Protein AF-G6C181-F1 (afdb_monomer_lite)

Foldseek 3Di:
DPVVVVCVVCVVVVVVLVVVVVVPDDDDQPCVPVLVSVVVVCVVVVWDWDADDVRSDIDTDDDDPPVPPPD

Sequence (71 aa):
MNILEETKKIEKEIIQWRRDLHRIPELNLNLPKTVEYVKEKLEEMNIEYKTLMNGNAIVGLIKNMVVHSLL

Secondary structure (DSSP, 8-state):
--HHHHHHHTHHHHHHHHHHHHTS---TT--HHHHHHHHHHHHHTT-EEEEEGGGTEEEEE----------

pLDDT: mean 90.46, std 14.51, range [42.06, 98.44]

Radius of gyration: 15.61 Å; chains: 1; bounding box: 51×20×35 Å

Structure (mmCIF, N/CA/C/O backbone):
data_AF-G6C181-F1
#
_entry.id   AF-G6C181-F1
#
loop_
_atom_site.group_PDB
_atom_site.id
_atom_site.type_symbol
_atom_site.label_atom_id
_atom_site.label_alt_id
_atom_site.label_comp_id
_atom_site.label_asym_id
_atom_site.label_entity_id
_atom_site.label_seq_id
_atom_site.pdbx_PDB_ins_code
_atom_site.Cartn_x
_atom_site.Cartn_y
_atom_site.Cartn_z
_atom_site.occupancy
_atom_site.B_iso_or_equiv
_atom_site.auth_seq_id
_atom_site.auth_comp_id
_atom_site.auth_asym_id
_atom_site.auth_atom_id
_atom_site.pdbx_PDB_model_num
ATOM 1 N N . MET A 1 1 ? -13.998 12.841 13.997 1.00 76.44 1 MET A N 1
ATOM 2 C CA . MET A 1 1 ? -12.880 11.883 13.872 1.00 76.44 1 MET A CA 1
ATOM 3 C C . MET A 1 1 ? -11.593 12.609 14.220 1.00 76.44 1 MET A C 1
ATOM 5 O O . MET A 1 1 ? -11.332 13.644 13.619 1.00 76.44 1 MET A O 1
ATOM 9 N N . ASN A 1 2 ? -10.836 12.128 15.209 1.00 95.06 2 ASN A N 1
ATOM 10 C CA . ASN A 1 2 ? -9.520 12.681 15.529 1.00 95.06 2 ASN A CA 1
ATOM 11 C C . ASN A 1 2 ? -8.467 11.947 14.689 1.00 95.06 2 ASN A C 1
ATOM 13 O O . ASN A 1 2 ? -8.147 10.795 14.962 1.00 95.06 2 ASN A O 1
ATOM 17 N N . ILE A 1 3 ? -7.935 12.611 13.663 1.00 93.94 3 ILE A N 1
ATOM 18 C CA . ILE A 1 3 ? -6.981 12.000 12.726 1.00 93.94 3 ILE A CA 1
ATOM 19 C C . ILE A 1 3 ? -5.723 11.501 13.440 1.00 93.94 3 ILE A C 1
ATOM 21 O O . ILE A 1 3 ? -5.196 10.455 13.0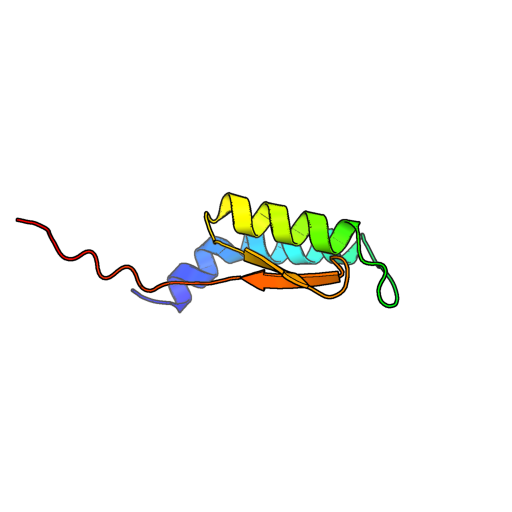84 1.00 93.94 3 ILE A O 1
ATOM 25 N N . LEU A 1 4 ? -5.253 12.205 14.474 1.00 95.69 4 LEU A N 1
ATOM 26 C CA . LEU A 1 4 ? -4.045 11.804 15.191 1.00 95.69 4 LEU A CA 1
ATOM 27 C C . LEU A 1 4 ? -4.239 10.479 15.940 1.00 95.69 4 LEU A C 1
ATOM 29 O O . LEU A 1 4 ? -3.323 9.661 15.990 1.00 95.69 4 LEU A O 1
ATOM 33 N N . GLU A 1 5 ? -5.422 10.264 16.513 1.00 96.38 5 GLU A N 1
ATOM 34 C CA . GLU A 1 5 ? -5.760 9.006 17.182 1.00 96.38 5 GLU A CA 1
ATOM 35 C C . GLU A 1 5 ? -5.908 7.863 16.177 1.00 96.38 5 GLU A C 1
ATOM 37 O O . GLU A 1 5 ? -5.350 6.793 16.408 1.00 96.38 5 GLU A O 1
ATOM 42 N N . GLU A 1 6 ? -6.580 8.088 15.045 1.00 94.44 6 GLU A N 1
ATOM 43 C CA . GLU A 1 6 ? -6.716 7.066 13.998 1.00 94.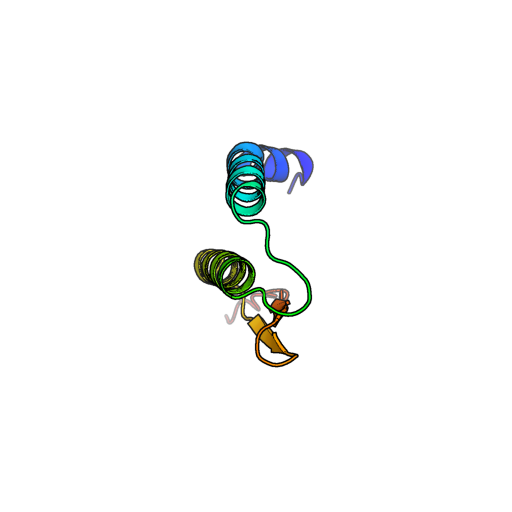44 6 GLU A CA 1
ATOM 44 C C . GLU A 1 6 ? -5.359 6.673 13.394 1.00 94.44 6 GLU A C 1
ATOM 46 O O . GLU A 1 6 ? -5.067 5.487 13.257 1.00 94.44 6 GLU A O 1
ATOM 51 N N . THR A 1 7 ? -4.472 7.639 13.131 1.00 94.19 7 THR A N 1
ATOM 52 C CA . THR A 1 7 ? -3.115 7.358 12.632 1.00 94.19 7 THR A CA 1
ATOM 53 C C . THR A 1 7 ? -2.306 6.511 13.616 1.00 94.19 7 THR A C 1
ATOM 55 O O . THR A 1 7 ? -1.581 5.607 13.202 1.00 94.19 7 THR A O 1
ATOM 58 N N . LYS A 1 8 ? -2.440 6.751 14.928 1.00 96.62 8 LYS A N 1
ATOM 59 C CA . LYS A 1 8 ? -1.751 5.942 15.948 1.00 96.62 8 LYS A CA 1
ATOM 60 C C . LYS A 1 8 ? -2.226 4.489 15.969 1.00 96.62 8 LYS A C 1
ATOM 62 O O . LYS A 1 8 ? -1.428 3.605 16.268 1.00 96.62 8 LYS A O 1
ATOM 67 N N . LYS A 1 9 ? -3.492 4.216 15.634 1.00 97.12 9 LYS A N 1
ATOM 68 C CA . LYS A 1 9 ? -4.014 2.839 15.596 1.00 97.12 9 LYS A CA 1
ATOM 69 C C . LYS A 1 9 ? -3.314 1.987 14.535 1.00 97.12 9 LYS A C 1
ATOM 71 O O . LYS A 1 9 ? -3.063 0.815 14.792 1.00 97.12 9 LYS A O 1
ATOM 76 N N . ILE A 1 10 ? -2.936 2.588 13.405 1.00 95.88 10 ILE A N 1
ATOM 77 C CA . ILE A 1 10 ? -2.268 1.898 12.288 1.00 95.88 10 ILE A CA 1
ATOM 78 C C . ILE A 1 10 ? -0.733 2.002 12.322 1.00 95.88 10 ILE A C 1
ATOM 80 O O . ILE A 1 10 ? -0.056 1.522 11.416 1.00 95.88 10 ILE A O 1
ATOM 84 N N . GLU A 1 11 ? -0.143 2.604 13.362 1.00 97.88 11 GLU A N 1
ATOM 85 C CA . GLU A 1 11 ? 1.307 2.848 13.446 1.00 97.88 11 GLU A CA 1
ATOM 86 C C . GLU A 1 11 ? 2.131 1.564 13.262 1.00 97.88 11 GLU A C 1
ATOM 88 O O . GLU A 1 11 ? 3.111 1.541 12.512 1.00 97.88 11 GLU A O 1
ATOM 93 N N . LYS A 1 12 ? 1.718 0.474 13.919 1.00 98.19 12 LYS A N 1
ATOM 94 C CA . LYS A 1 12 ? 2.406 -0.822 13.822 1.00 98.19 12 LYS A CA 1
ATOM 95 C C . LYS A 1 12 ? 2.392 -1.372 12.397 1.00 98.19 12 LYS A C 1
ATOM 97 O O . LYS A 1 12 ? 3.402 -1.918 11.959 1.00 98.19 12 LYS A O 1
ATOM 102 N N . GLU A 1 13 ? 1.283 -1.202 11.684 1.00 97.44 13 GLU A N 1
ATOM 103 C CA . GLU A 1 13 ? 1.131 -1.644 10.297 1.00 97.44 13 GLU A CA 1
ATOM 104 C C . GLU A 1 13 ? 2.020 -0.818 9.365 1.00 97.44 13 GLU A C 1
ATOM 106 O O . GLU A 1 13 ? 2.797 -1.394 8.612 1.00 97.44 13 GLU A O 1
ATOM 111 N N . ILE A 1 14 ? 2.035 0.513 9.508 1.00 96.81 14 ILE A N 1
ATOM 112 C CA . ILE A 1 14 ? 2.925 1.395 8.733 1.00 96.81 14 ILE A CA 1
ATOM 113 C C . ILE A 1 14 ? 4.401 1.021 8.947 1.00 96.81 14 ILE A C 1
ATOM 115 O O . ILE A 1 14 ? 5.180 0.944 7.992 1.00 96.81 14 ILE A O 1
ATOM 119 N N . ILE A 1 15 ? 4.808 0.767 10.198 1.00 98.19 15 ILE A N 1
ATOM 120 C CA . ILE A 1 15 ? 6.176 0.332 10.517 1.00 98.19 15 ILE A CA 1
ATOM 121 C C . ILE A 1 15 ? 6.492 -1.005 9.841 1.00 98.19 15 ILE A C 1
ATOM 123 O O . ILE A 1 15 ? 7.609 -1.183 9.342 1.00 98.19 15 ILE A O 1
ATOM 127 N N . GLN A 1 16 ? 5.538 -1.936 9.837 1.00 98.25 16 GLN A N 1
ATOM 128 C CA . GLN A 1 16 ? 5.692 -3.234 9.197 1.00 98.25 16 GLN A CA 1
ATOM 129 C C . GLN A 1 16 ? 5.826 -3.087 7.676 1.00 98.25 16 GLN A C 1
ATOM 131 O O . GLN A 1 16 ? 6.812 -3.572 7.124 1.00 98.25 16 GLN A O 1
ATOM 136 N N . TRP A 1 17 ? 4.951 -2.311 7.028 1.00 98.12 17 TRP A N 1
ATOM 137 C CA . TRP A 1 17 ? 5.025 -2.034 5.589 1.00 98.12 17 TRP A CA 1
ATOM 138 C C . TRP A 1 17 ? 6.370 -1.439 5.186 1.00 98.12 17 TRP A C 1
ATOM 140 O O . TRP A 1 17 ? 7.007 -1.901 4.240 1.00 98.12 17 TRP A O 1
ATOM 150 N N . ARG A 1 18 ? 6.873 -0.474 5.966 1.00 98.12 18 ARG A N 1
ATOM 151 C CA . ARG A 1 18 ? 8.209 0.093 5.752 1.00 98.12 18 ARG A CA 1
ATOM 152 C C . ARG A 1 18 ? 9.301 -0.975 5.831 1.00 98.12 18 ARG A C 1
ATOM 154 O O . ARG A 1 18 ? 10.224 -0.953 5.025 1.00 98.12 18 ARG A O 1
ATOM 161 N N . ARG A 1 19 ? 9.252 -1.871 6.824 1.00 98.44 19 ARG A N 1
ATOM 162 C CA . ARG A 1 19 ? 10.267 -2.926 7.007 1.00 98.44 19 ARG A CA 1
ATOM 163 C C . ARG A 1 19 ? 10.232 -3.949 5.878 1.00 98.44 19 ARG A C 1
ATOM 165 O O . ARG A 1 19 ? 11.299 -4.378 5.450 1.00 98.44 19 ARG A O 1
ATOM 172 N N . ASP A 1 20 ? 9.047 -4.322 5.415 1.00 98.19 20 ASP A N 1
ATOM 173 C CA . ASP A 1 20 ? 8.884 -5.289 4.330 1.00 98.19 20 ASP A CA 1
ATOM 174 C C . ASP A 1 20 ? 9.409 -4.725 3.014 1.00 98.19 20 ASP A C 1
ATOM 176 O O . ASP A 1 20 ? 10.283 -5.333 2.399 1.00 98.19 20 ASP A O 1
ATOM 180 N N . LEU A 1 21 ? 8.999 -3.507 2.653 1.00 97.69 21 LEU A N 1
ATOM 181 C CA . LEU A 1 21 ? 9.494 -2.830 1.453 1.00 97.69 21 LEU A CA 1
ATOM 182 C C . LEU A 1 21 ? 11.009 -2.585 1.510 1.00 97.69 21 LEU A C 1
ATOM 184 O O . LEU A 1 21 ? 11.709 -2.789 0.525 1.00 97.69 21 LEU A O 1
ATOM 188 N N . HIS A 1 22 ? 11.560 -2.224 2.674 1.00 97.81 22 HIS A N 1
ATOM 189 C CA . HIS A 1 22 ? 13.005 -2.007 2.817 1.00 97.81 22 HIS A CA 1
ATOM 190 C C . HIS A 1 22 ? 13.843 -3.292 2.675 1.00 97.81 22 HIS A C 1
ATOM 192 O O . HIS A 1 22 ? 15.038 -3.218 2.400 1.00 97.81 22 HIS A O 1
ATOM 198 N N . ARG A 1 23 ? 13.241 -4.478 2.847 1.00 97.69 23 ARG A N 1
ATOM 199 C CA . ARG A 1 23 ? 13.896 -5.772 2.579 1.00 97.69 23 ARG A CA 1
ATOM 200 C C . ARG A 1 23 ? 13.884 -6.148 1.097 1.00 97.69 23 ARG A C 1
ATOM 202 O O . ARG A 1 23 ? 14.569 -7.097 0.723 1.00 97.69 23 ARG A O 1
ATOM 209 N N . ILE A 1 24 ? 13.127 -5.427 0.271 1.00 95.94 24 ILE A N 1
ATOM 210 C CA . ILE A 1 24 ? 12.931 -5.703 -1.153 1.00 95.94 24 ILE A CA 1
ATOM 211 C C . ILE A 1 24 ? 13.393 -4.480 -1.968 1.00 95.94 24 ILE A C 1
ATOM 213 O O . ILE A 1 24 ? 12.575 -3.779 -2.559 1.00 95.94 24 ILE A O 1
ATOM 217 N N . PRO A 1 25 ? 14.703 -4.167 -1.995 1.00 95.50 25 PRO A N 1
ATOM 218 C CA . PRO A 1 25 ? 15.196 -3.099 -2.851 1.00 95.50 25 PRO A CA 1
ATOM 219 C C . PRO A 1 25 ? 15.116 -3.533 -4.321 1.00 95.50 25 PRO A C 1
ATOM 221 O O . PRO A 1 25 ? 15.751 -4.503 -4.734 1.00 95.50 25 PRO A O 1
ATOM 224 N N . GLU A 1 26 ? 14.351 -2.790 -5.114 1.00 95.62 26 GLU A N 1
ATOM 225 C CA . GLU A 1 26 ? 14.263 -2.933 -6.568 1.00 95.62 26 GLU A CA 1
ATOM 226 C C . GLU A 1 26 ? 14.790 -1.656 -7.246 1.00 95.62 26 GLU A C 1
ATOM 228 O O . GLU A 1 26 ? 14.829 -0.585 -6.637 1.00 95.62 26 GLU A O 1
ATOM 233 N N . LEU A 1 27 ? 15.266 -1.766 -8.489 1.00 91.88 27 LEU A N 1
ATOM 234 C CA . LEU A 1 27 ? 15.972 -0.688 -9.190 1.00 91.88 27 LEU A CA 1
ATOM 235 C C . LEU A 1 27 ? 15.294 -0.346 -10.517 1.00 91.88 27 LEU A C 1
ATOM 237 O O . LEU A 1 27 ? 14.737 -1.212 -11.194 1.00 91.88 27 LEU A O 1
ATOM 241 N N . ASN A 1 28 ? 15.447 0.910 -10.939 1.00 89.94 28 ASN A N 1
ATOM 242 C CA . ASN A 1 28 ? 14.904 1.431 -12.194 1.00 89.94 28 ASN A CA 1
ATOM 243 C C . ASN A 1 28 ? 13.382 1.190 -12.300 1.00 89.94 28 ASN A C 1
ATOM 245 O O . ASN A 1 28 ? 12.661 1.297 -11.314 1.00 89.94 28 ASN A O 1
ATOM 249 N N . LEU A 1 29 ? 12.884 0.888 -13.502 1.00 89.00 29 LEU A N 1
ATOM 250 C CA . LEU A 1 29 ? 11.476 0.583 -13.781 1.00 89.00 29 LEU A CA 1
ATOM 251 C C . LEU A 1 29 ? 11.236 -0.931 -13.885 1.00 89.00 29 LEU A C 1
ATOM 253 O O . LEU A 1 29 ? 10.578 -1.403 -14.811 1.00 89.00 29 LEU A O 1
ATOM 257 N N . ASN A 1 30 ? 11.826 -1.695 -12.969 1.00 92.19 30 ASN A N 1
ATOM 258 C CA . ASN A 1 30 ? 11.529 -3.111 -12.795 1.00 92.19 30 ASN A CA 1
ATOM 259 C C . ASN A 1 30 ? 11.199 -3.356 -11.324 1.00 92.19 30 ASN A C 1
ATOM 261 O O . ASN A 1 30 ? 12.079 -3.700 -10.538 1.00 92.19 30 ASN A O 1
ATOM 265 N N . LEU A 1 31 ? 9.936 -3.111 -10.969 1.00 95.50 31 LEU A N 1
ATOM 266 C CA . LEU A 1 31 ? 9.438 -3.111 -9.593 1.00 95.50 31 LEU A CA 1
ATOM 267 C C . LEU A 1 31 ? 8.384 -4.212 -9.326 1.00 95.50 31 LEU A C 1
ATOM 269 O O . LEU A 1 31 ? 7.344 -3.909 -8.734 1.00 95.50 31 LEU A O 1
ATOM 273 N N . PRO A 1 32 ? 8.553 -5.464 -9.804 1.00 94.62 32 PRO A N 1
ATOM 274 C CA . PRO A 1 32 ? 7.489 -6.464 -9.757 1.00 94.62 32 PRO A CA 1
ATOM 275 C C . PRO A 1 32 ? 7.008 -6.753 -8.331 1.00 94.62 32 PRO A C 1
ATOM 277 O O . PRO A 1 32 ? 5.800 -6.830 -8.117 1.00 94.62 32 PRO A O 1
ATOM 280 N N . LYS A 1 33 ? 7.916 -6.843 -7.349 1.00 96.75 33 LYS A N 1
ATOM 281 C CA . LYS A 1 33 ? 7.550 -7.169 -5.963 1.00 96.75 33 LYS A CA 1
ATOM 282 C C . LYS A 1 33 ? 6.986 -5.968 -5.219 1.00 96.75 33 LYS A C 1
ATOM 284 O O . LYS A 1 33 ? 6.043 -6.111 -4.451 1.00 96.75 33 LYS A O 1
ATOM 289 N N . THR A 1 34 ? 7.539 -4.778 -5.448 1.00 96.75 34 THR A N 1
ATOM 290 C CA . THR A 1 34 ? 7.023 -3.539 -4.849 1.00 96.75 34 THR A CA 1
ATOM 291 C C . THR A 1 34 ? 5.599 -3.268 -5.329 1.00 96.75 34 THR A C 1
ATOM 293 O O . THR A 1 34 ? 4.729 -2.910 -4.538 1.00 96.75 34 THR A O 1
ATOM 296 N N . VAL A 1 35 ? 5.345 -3.468 -6.626 1.00 96.75 35 VAL A N 1
ATOM 297 C CA . VAL A 1 35 ? 4.018 -3.310 -7.231 1.00 96.75 35 VAL A CA 1
ATOM 298 C C . VAL A 1 35 ? 3.036 -4.317 -6.647 1.00 96.75 35 VAL A C 1
ATOM 300 O O . VAL A 1 35 ? 1.945 -3.921 -6.252 1.00 96.75 35 VAL A O 1
ATOM 303 N N . GLU A 1 36 ? 3.413 -5.594 -6.575 1.00 96.88 36 GLU A N 1
ATOM 304 C CA . GLU A 1 36 ? 2.588 -6.645 -5.971 1.00 96.88 36 GLU A CA 1
ATOM 305 C C . GLU A 1 36 ? 2.235 -6.315 -4.514 1.00 96.88 36 GLU A C 1
ATOM 307 O O . GLU A 1 36 ? 1.057 -6.272 -4.171 1.00 96.88 36 GLU A O 1
ATOM 312 N N . TYR A 1 37 ? 3.222 -5.915 -3.705 1.00 97.94 37 TYR A N 1
ATOM 313 C CA . TYR A 1 37 ? 3.009 -5.526 -2.309 1.00 97.94 37 TYR A CA 1
ATOM 314 C C . TYR A 1 37 ? 1.988 -4.389 -2.154 1.00 97.94 37 TYR A C 1
ATOM 316 O O . TYR A 1 37 ? 1.097 -4.436 -1.308 1.00 97.94 37 TYR A O 1
ATOM 324 N N . VAL A 1 38 ? 2.104 -3.336 -2.970 1.00 97.38 38 VAL A N 1
ATOM 325 C CA . VAL A 1 38 ? 1.179 -2.194 -2.905 1.00 97.38 38 VAL A CA 1
ATOM 326 C C . VAL A 1 38 ? -0.223 -2.590 -3.375 1.00 97.38 38 VAL A C 1
ATOM 328 O O . VAL A 1 38 ? -1.199 -2.130 -2.785 1.00 97.38 38 VAL A O 1
ATOM 331 N N . LYS A 1 39 ? -0.342 -3.450 -4.396 1.00 97.69 39 LYS A N 1
ATOM 332 C CA . LYS A 1 39 ? -1.638 -3.973 -4.854 1.00 97.69 39 LYS A CA 1
ATOM 333 C C . LYS A 1 39 ? -2.352 -4.740 -3.750 1.00 97.69 39 LYS A C 1
ATOM 335 O O . LYS A 1 39 ? -3.499 -4.418 -3.467 1.00 97.69 39 LYS A O 1
ATOM 340 N N . GLU A 1 40 ? -1.659 -5.659 -3.081 1.00 98.00 40 GLU A N 1
ATOM 341 C CA . GLU A 1 40 ? -2.217 -6.42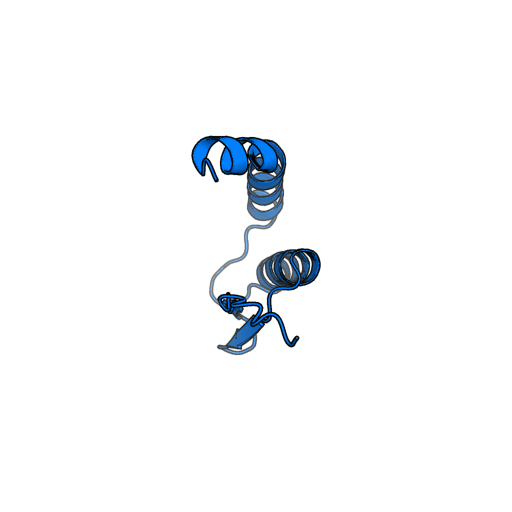9 -1.963 1.00 98.00 40 GLU A CA 1
ATOM 342 C C . GLU A 1 40 ? -2.764 -5.505 -0.864 1.00 98.00 40 GLU A C 1
ATOM 344 O O . GLU A 1 40 ? -3.889 -5.685 -0.402 1.00 98.00 40 GLU A O 1
ATOM 349 N N . LYS A 1 41 ? -2.029 -4.444 -0.495 1.00 97.44 41 LYS A N 1
ATOM 350 C CA . LYS A 1 41 ? -2.507 -3.470 0.505 1.00 97.44 41 LYS A CA 1
ATOM 351 C C . LYS A 1 41 ? -3.704 -2.651 0.047 1.00 97.44 41 LYS A C 1
ATOM 353 O O . LYS A 1 41 ? -4.584 -2.372 0.857 1.00 97.44 41 LYS A O 1
ATOM 358 N N . LEU A 1 42 ? -3.779 -2.288 -1.229 1.00 97.25 42 LEU A N 1
ATOM 359 C CA . LEU A 1 42 ? -4.956 -1.605 -1.771 1.00 97.25 42 LEU A CA 1
ATOM 360 C C . LEU A 1 42 ? -6.177 -2.537 -1.818 1.00 97.25 42 LEU A C 1
ATOM 362 O O . LEU A 1 42 ? -7.280 -2.088 -1.510 1.00 97.25 42 LEU A O 1
ATOM 366 N N . GLU A 1 43 ? -5.987 -3.822 -2.127 1.00 97.06 43 GLU A N 1
ATOM 367 C CA . GLU A 1 43 ? -7.043 -4.844 -2.101 1.00 97.06 43 GLU A CA 1
ATOM 368 C C . GLU A 1 43 ? -7.556 -5.096 -0.680 1.00 97.06 43 GLU A C 1
ATOM 370 O O . GLU A 1 43 ? -8.766 -5.053 -0.461 1.00 97.06 43 GLU A O 1
ATOM 375 N N . GLU A 1 44 ? -6.661 -5.248 0.304 1.00 96.50 44 GLU A N 1
ATOM 376 C CA . GLU A 1 44 ? -7.010 -5.357 1.732 1.00 96.50 44 GLU A CA 1
ATOM 377 C C . GLU A 1 44 ? -7.859 -4.162 2.208 1.00 96.50 44 GLU A C 1
ATOM 379 O O . GLU A 1 44 ? -8.798 -4.322 2.990 1.00 96.50 44 GLU A O 1
ATOM 384 N N . MET A 1 45 ? -7.561 -2.959 1.706 1.00 94.69 45 MET A N 1
ATOM 385 C CA . MET A 1 45 ? -8.287 -1.726 2.030 1.00 94.69 45 MET A CA 1
ATOM 386 C C . MET A 1 45 ? -9.551 -1.509 1.184 1.00 94.69 45 MET A C 1
ATOM 388 O O . MET A 1 45 ? -10.251 -0.518 1.392 1.00 94.69 45 MET A O 1
ATOM 392 N N . ASN A 1 46 ? -9.864 -2.407 0.243 1.00 95.44 46 ASN A N 1
ATOM 393 C CA . ASN A 1 46 ? -10.943 -2.251 -0.738 1.00 95.44 46 ASN A CA 1
ATOM 394 C C . ASN A 1 46 ? -10.850 -0.936 -1.544 1.00 95.44 46 ASN A C 1
ATOM 396 O O . ASN A 1 46 ? -11.862 -0.296 -1.843 1.00 95.44 46 ASN A O 1
ATOM 400 N N . ILE A 1 47 ? -9.632 -0.515 -1.892 1.00 95.94 47 ILE A N 1
ATOM 401 C CA . ILE A 1 47 ? -9.375 0.679 -2.702 1.00 95.94 47 ILE A CA 1
ATOM 402 C C . ILE A 1 47 ? -9.221 0.269 -4.167 1.00 95.94 47 ILE A C 1
ATOM 404 O O . ILE A 1 47 ? -8.328 -0.492 -4.527 1.00 95.94 47 ILE A O 1
ATOM 408 N N . GLU A 1 48 ? -10.068 0.827 -5.034 1.00 96.50 48 GLU A N 1
ATOM 409 C CA . GLU A 1 48 ? -9.941 0.662 -6.483 1.00 96.50 48 GLU A CA 1
ATOM 410 C C . GLU A 1 48 ? -8.620 1.274 -6.968 1.00 96.50 48 GLU A C 1
ATOM 412 O O . GLU A 1 48 ? -8.290 2.416 -6.633 1.00 96.50 48 GLU A O 1
ATOM 417 N N . TYR A 1 49 ? -7.874 0.542 -7.797 1.00 97.50 49 TYR A N 1
ATOM 418 C CA . TYR A 1 49 ? -6.614 1.024 -8.349 1.00 97.50 49 TYR A CA 1
ATOM 419 C C . TYR A 1 49 ? -6.416 0.622 -9.810 1.00 97.50 49 TYR A C 1
ATOM 421 O O . TYR A 1 49 ? -7.043 -0.300 -10.331 1.00 97.50 49 TYR A O 1
ATOM 429 N N . LYS A 1 50 ? -5.512 1.333 -10.488 1.00 97.56 50 LYS A N 1
ATOM 430 C CA . LYS A 1 50 ? -5.063 1.026 -11.852 1.00 97.56 50 L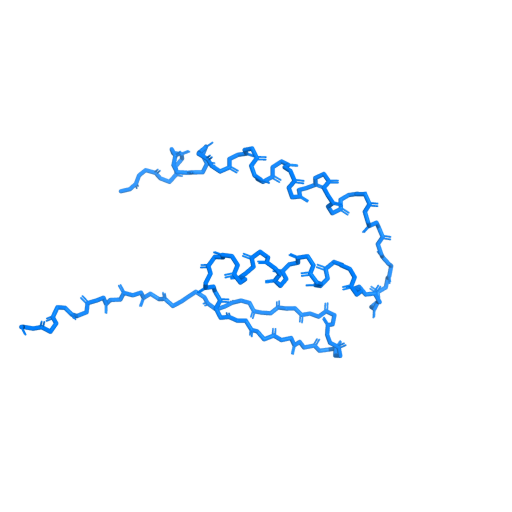YS A CA 1
ATOM 431 C C . LYS A 1 50 ? -3.545 1.033 -11.918 1.00 97.56 50 LYS A C 1
ATOM 433 O O . LYS A 1 50 ? -2.900 1.826 -11.235 1.00 97.56 50 LYS A O 1
ATOM 438 N N . THR A 1 51 ? -2.979 0.189 -12.776 1.00 96.38 51 THR A N 1
ATOM 439 C CA . THR A 1 51 ? -1.543 0.208 -13.073 1.00 96.38 51 THR A CA 1
ATOM 440 C C . THR A 1 51 ? -1.237 0.927 -14.377 1.00 96.38 51 THR A C 1
ATOM 442 O O . THR A 1 51 ? -1.977 0.792 -15.350 1.00 96.38 51 THR A O 1
ATOM 445 N N . LEU A 1 52 ? -0.111 1.632 -14.416 1.00 94.38 52 LEU A N 1
ATOM 446 C CA . LEU A 1 52 ? 0.412 2.354 -15.575 1.00 94.38 52 LEU A CA 1
ATOM 447 C C . LEU A 1 52 ? 1.866 1.932 -15.846 1.00 94.38 52 LEU A C 1
ATOM 449 O O . LEU A 1 52 ? 2.457 1.186 -15.067 1.00 94.38 52 LEU A O 1
ATOM 453 N N . MET A 1 53 ? 2.443 2.408 -16.956 1.00 89.75 53 MET A N 1
ATOM 454 C CA . MET A 1 53 ? 3.854 2.188 -17.330 1.00 89.75 53 MET A CA 1
ATOM 455 C C . MET A 1 53 ? 4.298 0.717 -17.224 1.00 89.75 53 MET A C 1
ATOM 457 O O . MET A 1 53 ? 5.241 0.377 -16.507 1.00 89.75 53 MET A O 1
ATOM 461 N N . ASN A 1 54 ? 3.571 -0.167 -17.915 1.00 89.44 54 ASN A N 1
ATOM 462 C CA . ASN A 1 54 ? 3.785 -1.621 -17.903 1.00 89.44 54 ASN A CA 1
ATOM 463 C C . ASN A 1 54 ? 3.783 -2.245 -16.496 1.00 89.44 54 ASN A C 1
ATOM 465 O O . ASN A 1 54 ? 4.469 -3.230 -16.251 1.00 89.44 54 ASN A O 1
ATOM 469 N N . GLY A 1 55 ? 3.012 -1.672 -15.569 1.00 89.75 55 GLY A N 1
ATOM 470 C CA . GLY A 1 55 ? 2.839 -2.204 -14.220 1.00 89.75 55 GLY A CA 1
ATOM 471 C C . GLY A 1 55 ? 3.668 -1.505 -13.148 1.00 89.75 55 GLY A C 1
ATOM 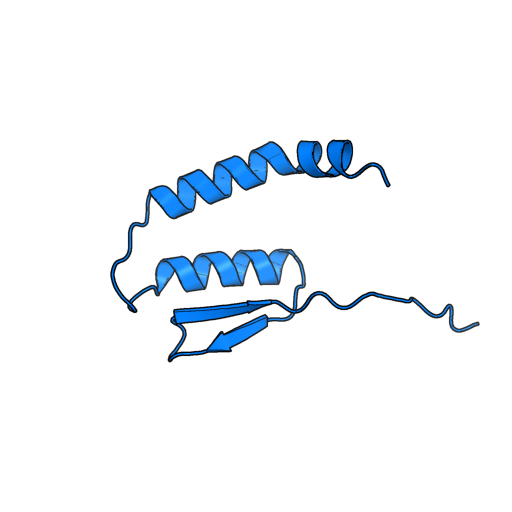472 O O . GLY A 1 55 ? 3.360 -1.686 -11.981 1.00 89.75 55 GLY A O 1
ATOM 473 N N . ASN A 1 56 ? 4.652 -0.674 -13.507 1.00 91.94 56 ASN A N 1
ATOM 474 C CA . ASN A 1 56 ? 5.578 -0.058 -12.544 1.00 91.94 56 ASN A CA 1
ATOM 475 C C . ASN A 1 56 ? 5.014 1.154 -11.788 1.00 91.94 56 ASN A C 1
ATOM 477 O O . ASN A 1 56 ? 5.651 1.651 -10.863 1.00 91.94 56 ASN A O 1
ATOM 481 N N . ALA A 1 57 ? 3.844 1.652 -12.181 1.00 94.44 57 ALA A N 1
ATOM 482 C CA . ALA A 1 57 ? 3.158 2.739 -11.493 1.00 94.44 57 ALA A CA 1
ATOM 483 C C . ALA A 1 57 ? 1.750 2.296 -11.086 1.00 94.44 57 ALA A C 1
ATOM 485 O O . ALA A 1 57 ? 1.076 1.605 -11.851 1.00 94.44 57 ALA A O 1
ATOM 486 N N . ILE A 1 58 ? 1.296 2.721 -9.904 1.00 96.88 58 ILE A N 1
ATOM 487 C CA . ILE A 1 58 ? -0.031 2.414 -9.356 1.00 96.88 58 ILE A CA 1
ATOM 488 C C . ILE A 1 58 ? -0.737 3.723 -9.002 1.00 96.88 58 ILE A C 1
ATOM 490 O O . ILE A 1 58 ? -0.143 4.611 -8.393 1.00 96.88 58 ILE A O 1
ATOM 494 N N . VAL A 1 59 ? -2.012 3.831 -9.369 1.00 97.31 59 VAL A N 1
ATOM 495 C CA . VAL A 1 59 ? -2.897 4.939 -8.995 1.00 97.31 59 VAL A CA 1
ATOM 496 C C . VAL A 1 59 ? -4.079 4.368 -8.222 1.00 97.31 59 VAL A C 1
ATOM 498 O O . VAL A 1 59 ? -4.887 3.647 -8.804 1.00 97.31 59 VAL A O 1
ATOM 501 N N . GLY A 1 60 ? -4.170 4.684 -6.928 1.00 96.44 60 GLY A N 1
ATOM 502 C CA . GLY A 1 60 ? -5.314 4.350 -6.072 1.00 96.44 60 GLY A CA 1
ATOM 503 C C . GLY A 1 60 ? -6.353 5.473 -6.054 1.00 96.44 60 GLY A C 1
ATOM 504 O O . GLY A 1 60 ? -5.996 6.652 -6.030 1.00 96.44 60 GLY A O 1
ATOM 505 N N . LEU A 1 61 ? -7.638 5.119 -6.073 1.00 94.88 61 LEU A N 1
ATOM 506 C CA . LEU A 1 61 ? -8.754 6.059 -6.129 1.00 94.88 61 LEU A CA 1
ATOM 507 C C . LEU A 1 61 ? -9.591 5.991 -4.848 1.00 94.88 61 LEU A C 1
ATOM 509 O O . LEU A 1 61 ? -10.368 5.063 -4.641 1.00 94.88 61 LEU A O 1
ATOM 513 N N . ILE A 1 62 ? -9.481 7.026 -4.017 1.00 93.06 62 ILE A N 1
ATOM 514 C CA . ILE A 1 62 ? -10.321 7.198 -2.828 1.00 93.06 62 ILE A CA 1
ATOM 515 C C . ILE A 1 62 ? -11.528 8.054 -3.222 1.00 93.06 62 ILE A C 1
ATOM 517 O O . ILE A 1 62 ? -11.404 9.257 -3.454 1.00 93.06 62 ILE A O 1
ATOM 521 N N . LYS A 1 63 ? -12.703 7.429 -3.329 1.00 87.62 63 LYS A N 1
ATOM 522 C CA . LYS A 1 63 ? -13.977 8.122 -3.576 1.00 87.62 63 LYS A CA 1
ATOM 523 C C . LYS A 1 63 ? -14.604 8.501 -2.237 1.00 87.62 63 LYS A C 1
ATOM 525 O O . LYS A 1 63 ? -14.625 7.694 -1.313 1.00 87.62 63 LYS A O 1
ATOM 530 N N . ASN A 1 64 ? -15.153 9.708 -2.134 1.00 77.75 64 ASN A N 1
ATOM 531 C CA . ASN A 1 64 ? -15.962 10.073 -0.976 1.00 77.75 64 ASN A CA 1
ATOM 532 C C . ASN A 1 64 ? -17.279 9.279 -1.031 1.00 77.75 64 ASN A C 1
ATOM 534 O O . ASN A 1 64 ? -18.062 9.465 -1.964 1.00 77.75 64 ASN A O 1
ATOM 538 N N . MET A 1 65 ? -17.536 8.399 -0.060 1.00 58.03 65 MET A N 1
ATOM 539 C CA . MET A 1 65 ? -18.870 7.826 0.122 1.00 58.03 65 MET A CA 1
ATOM 540 C C . MET A 1 65 ? -19.758 8.884 0.780 1.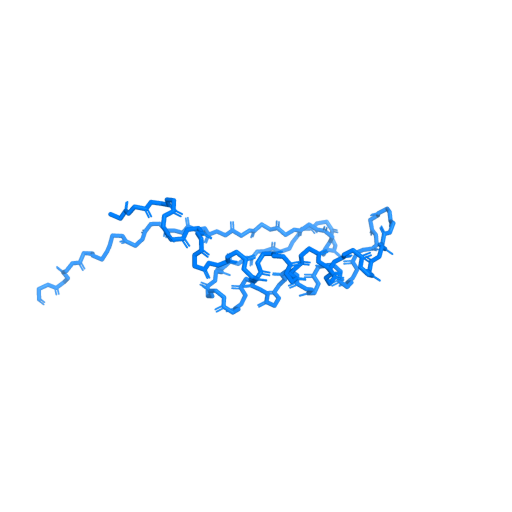00 58.03 65 MET A C 1
ATOM 542 O O . MET A 1 65 ? -19.908 8.919 1.998 1.00 58.03 65 MET A O 1
ATOM 546 N N . VAL A 1 66 ? -20.392 9.740 -0.024 1.00 54.12 66 VAL A N 1
ATOM 547 C CA . VAL A 1 66 ? -21.690 10.273 0.399 1.00 54.12 66 VAL A CA 1
ATOM 548 C C . VAL A 1 66 ? -22.644 9.100 0.260 1.00 54.12 66 VAL A C 1
ATOM 550 O O . VAL A 1 66 ? -23.164 8.835 -0.823 1.00 54.12 66 VAL A O 1
ATOM 553 N N . VAL A 1 67 ? -22.824 8.350 1.346 1.00 52.59 67 VAL A N 1
ATOM 554 C CA . VAL A 1 67 ? -23.980 7.471 1.476 1.00 52.59 67 VAL A CA 1
ATOM 555 C C . VAL A 1 67 ? -25.170 8.421 1.498 1.00 52.59 67 VAL A C 1
ATOM 557 O O . VAL A 1 67 ? -25.531 8.962 2.540 1.00 52.59 67 VAL A O 1
ATOM 560 N N . HIS A 1 68 ? -25.725 8.730 0.325 1.00 45.41 68 HIS A N 1
ATOM 561 C CA . HIS A 1 68 ? -27.097 9.192 0.278 1.00 45.41 68 HIS A CA 1
ATOM 562 C C . HIS A 1 68 ? -27.871 8.055 0.927 1.00 45.41 68 HIS A C 1
ATOM 564 O O . HIS A 1 68 ? -27.904 6.944 0.396 1.00 45.41 68 HIS A O 1
ATOM 570 N N . SER A 1 69 ? -28.388 8.313 2.125 1.00 44.50 69 SER A N 1
ATOM 571 C CA . SER A 1 69 ? -29.448 7.517 2.709 1.00 44.50 69 SER A CA 1
ATOM 572 C C . SER A 1 69 ? -30.567 7.497 1.674 1.00 44.50 69 SER A C 1
ATOM 574 O O . SER A 1 69 ? -31.334 8.452 1.553 1.00 44.50 69 SER A O 1
ATOM 576 N N . LEU A 1 70 ? -30.587 6.459 0.847 1.00 42.06 70 LEU A N 1
ATOM 577 C CA . LEU A 1 70 ? -31.797 6.084 0.156 1.00 42.06 70 LEU A CA 1
ATOM 578 C C . LEU A 1 70 ? -32.746 5.641 1.268 1.00 42.06 70 LEU A C 1
ATOM 580 O O . LEU A 1 70 ? -32.434 4.711 2.011 1.00 42.06 70 LEU A O 1
ATOM 584 N N . LEU A 1 71 ? -33.778 6.471 1.422 1.00 43.31 71 LEU A N 1
ATOM 585 C CA . LEU A 1 71 ? -35.000 6.306 2.205 1.00 43.31 71 LEU A CA 1
ATOM 586 C C . LEU A 1 71 ? -35.382 4.844 2.465 1.00 43.31 71 LEU A C 1
ATOM 588 O O . LEU A 1 71 ? -35.376 4.059 1.489 1.00 43.31 71 LEU A O 1
#